Protein AF-A0A660W6W1-F1 (afdb_monomer_lite)

Structure (mmCIF, N/CA/C/O backbone):
data_AF-A0A660W6W1-F1
#
_entry.id   AF-A0A660W6W1-F1
#
loop_
_atom_site.group_PDB
_atom_site.id
_atom_site.type_symbol
_atom_site.label_atom_id
_atom_site.label_alt_id
_atom_site.label_comp_id
_atom_site.label_asym_id
_atom_site.label_entity_id
_atom_site.label_seq_id
_atom_site.pdbx_PDB_ins_code
_atom_site.Cartn_x
_atom_site.Cartn_y
_atom_site.Cartn_z
_atom_site.occupancy
_atom_site.B_iso_or_equiv
_atom_site.auth_seq_id
_atom_site.auth_comp_id
_atom_site.auth_asym_id
_atom_site.auth_atom_id
_atom_site.pdbx_PDB_model_num
ATOM 1 N N . MET A 1 1 ? -11.939 -5.356 22.607 1.00 53.16 1 MET A N 1
ATOM 2 C CA . MET A 1 1 ? -11.081 -4.328 21.978 1.00 53.16 1 MET A CA 1
ATOM 3 C C . MET A 1 1 ? -11.574 -4.125 20.560 1.00 53.16 1 MET A C 1
ATOM 5 O O . MET A 1 1 ? -11.675 -5.109 19.840 1.00 53.16 1 MET A O 1
ATOM 9 N N . SER A 1 2 ? -11.952 -2.904 20.182 1.00 68.12 2 SER A N 1
ATOM 10 C CA . SER A 1 2 ? -12.243 -2.588 18.782 1.00 68.12 2 SER A CA 1
ATOM 11 C C . SER A 1 2 ? -10.934 -2.633 17.994 1.00 68.12 2 SER A C 1
ATOM 13 O O . SER A 1 2 ? -9.939 -2.036 18.404 1.00 68.12 2 SER A O 1
ATOM 15 N N . ASN A 1 3 ? -10.905 -3.394 16.901 1.00 77.06 3 ASN A N 1
ATOM 16 C CA . ASN A 1 3 ? -9.745 -3.432 16.020 1.00 77.06 3 ASN A CA 1
ATOM 17 C C . ASN A 1 3 ? -9.631 -2.071 15.316 1.00 77.06 3 ASN A C 1
ATOM 19 O O . ASN A 1 3 ? -10.555 -1.693 14.602 1.00 77.06 3 ASN A O 1
ATOM 23 N N . SER A 1 4 ? -8.545 -1.330 15.546 1.00 90.62 4 SER A N 1
ATOM 24 C CA . SER A 1 4 ? -8.267 -0.024 14.923 1.00 90.62 4 SER A CA 1
ATOM 25 C C . SER A 1 4 ? -7.258 -0.113 13.772 1.00 90.62 4 SER A C 1
ATOM 27 O O . SER A 1 4 ? -6.817 0.915 13.254 1.00 90.62 4 SER A O 1
ATOM 29 N N . ILE A 1 5 ? -6.881 -1.332 13.375 1.00 95.81 5 ILE A N 1
ATOM 30 C CA . ILE A 1 5 ? -5.870 -1.573 12.349 1.00 95.81 5 ILE A CA 1
ATOM 31 C C . ILE A 1 5 ? -6.480 -1.369 10.961 1.00 95.81 5 ILE A C 1
ATOM 33 O O . ILE A 1 5 ? -7.511 -1.953 10.627 1.00 95.81 5 ILE A O 1
ATOM 37 N N . THR A 1 6 ? -5.800 -0.581 10.132 1.00 96.62 6 THR A N 1
ATOM 38 C CA . THR A 1 6 ? -6.039 -0.535 8.685 1.00 96.62 6 THR A CA 1
ATOM 39 C C . THR A 1 6 ? -5.155 -1.573 8.004 1.00 96.62 6 THR A C 1
ATOM 41 O O . THR A 1 6 ? -3.930 -1.533 8.135 1.00 96.62 6 THR A O 1
ATOM 44 N N . TYR A 1 7 ? -5.762 -2.498 7.263 1.00 97.25 7 TYR A N 1
ATOM 45 C CA . TYR A 1 7 ? -5.026 -3.515 6.511 1.00 97.25 7 TYR A CA 1
ATOM 46 C C . TYR A 1 7 ? -4.893 -3.105 5.048 1.00 97.25 7 TYR A C 1
ATOM 48 O O . TYR A 1 7 ? -5.863 -2.672 4.425 1.00 97.25 7 TYR A O 1
ATOM 56 N N . VAL A 1 8 ? -3.692 -3.266 4.499 1.00 97.62 8 VAL A N 1
ATOM 57 C CA . VAL A 1 8 ? -3.372 -2.981 3.099 1.00 97.62 8 VAL A CA 1
ATOM 58 C C . VAL A 1 8 ? -2.792 -4.238 2.470 1.00 97.62 8 VAL A C 1
ATOM 60 O O . VAL A 1 8 ? -1.631 -4.565 2.691 1.00 97.62 8 VAL A O 1
ATOM 63 N N . ALA A 1 9 ? -3.586 -4.947 1.677 1.00 97.38 9 ALA A N 1
ATOM 64 C CA . ALA A 1 9 ? -3.115 -6.076 0.888 1.00 97.38 9 ALA A CA 1
ATOM 65 C C . ALA A 1 9 ? -2.637 -5.592 -0.485 1.00 97.38 9 ALA A C 1
ATOM 67 O O . ALA A 1 9 ? -3.307 -4.783 -1.131 1.00 97.38 9 ALA A O 1
ATOM 68 N N . MET A 1 10 ? -1.485 -6.085 -0.931 1.00 96.69 10 MET A N 1
ATOM 69 C CA . MET A 1 10 ? -0.912 -5.749 -2.227 1.00 96.69 10 MET A CA 1
ATOM 70 C C . MET A 1 10 ? -0.567 -7.013 -3.008 1.00 96.69 10 MET A C 1
ATOM 72 O O . MET A 1 10 ? 0.232 -7.834 -2.558 1.00 96.69 10 MET A O 1
ATOM 76 N N . ASP A 1 11 ? -1.119 -7.115 -4.210 1.00 95.44 11 ASP A N 1
ATOM 77 C CA . ASP A 1 11 ? -0.668 -8.053 -5.232 1.00 95.44 11 ASP A CA 1
ATOM 78 C C . ASP A 1 11 ? 0.373 -7.346 -6.112 1.00 95.44 11 ASP A C 1
ATOM 80 O O . ASP A 1 11 ? 0.132 -6.272 -6.682 1.00 95.44 11 ASP A O 1
ATOM 84 N N . THR A 1 12 ? 1.587 -7.897 -6.130 1.00 94.19 12 THR A N 1
ATOM 85 C CA . THR A 1 12 ? 2.774 -7.186 -6.605 1.00 94.19 12 THR A CA 1
ATOM 86 C C . THR A 1 12 ? 3.155 -7.602 -8.020 1.00 94.19 12 THR A C 1
ATOM 88 O O . THR A 1 12 ? 3.565 -8.734 -8.255 1.00 94.19 12 THR A O 1
ATOM 91 N N . HIS A 1 13 ? 3.126 -6.659 -8.962 1.00 92.81 13 HIS A N 1
ATOM 92 C CA . HIS A 1 13 ? 3.621 -6.863 -10.3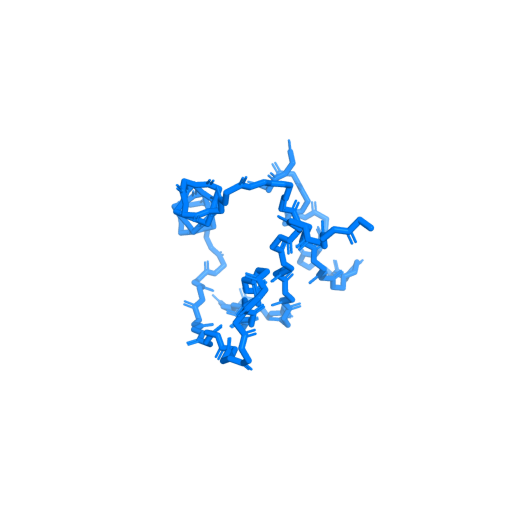21 1.00 92.81 13 HIS A CA 1
ATOM 93 C C . HIS A 1 13 ? 4.698 -5.831 -10.716 1.00 92.81 13 HIS A C 1
ATOM 95 O O . HIS A 1 13 ? 4.822 -4.754 -10.129 1.00 92.81 13 HIS A O 1
ATOM 101 N N . LYS A 1 14 ? 5.524 -6.145 -11.727 1.00 91.94 14 LYS A N 1
ATOM 102 C CA . LYS A 1 14 ? 6.697 -5.320 -12.093 1.00 91.94 14 LYS A CA 1
ATOM 103 C C . LYS A 1 14 ? 6.339 -3.877 -12.460 1.00 91.94 14 LYS A C 1
ATOM 105 O O . LYS A 1 14 ? 7.109 -2.975 -12.146 1.00 91.94 14 LYS A O 1
ATOM 110 N N . LYS A 1 15 ? 5.203 -3.666 -13.131 1.00 94.88 15 LYS A N 1
ATOM 111 C CA . LYS A 1 15 ? 4.756 -2.343 -13.610 1.00 94.88 15 LYS A CA 1
ATOM 112 C C . LYS A 1 15 ? 3.942 -1.579 -12.564 1.00 94.88 15 LYS A C 1
ATOM 114 O O . LYS A 1 15 ? 4.134 -0.379 -12.378 1.00 94.88 15 LYS A O 1
ATOM 119 N N . GLU A 1 16 ? 3.052 -2.279 -11.880 1.00 96.56 16 GLU A N 1
ATOM 120 C CA . GLU A 1 16 ? 2.099 -1.721 -10.927 1.00 96.56 16 GLU A CA 1
ATOM 121 C C . GLU A 1 16 ? 1.692 -2.779 -9.907 1.00 96.56 16 GLU A C 1
ATOM 123 O O . GLU A 1 16 ? 1.970 -3.963 -10.084 1.00 96.56 16 GLU A O 1
ATOM 128 N N . HIS A 1 17 ? 1.084 -2.350 -8.813 1.00 95.81 17 HIS A N 1
ATOM 129 C CA . HIS A 1 17 ? 0.573 -3.226 -7.772 1.00 95.81 17 HIS A CA 1
ATOM 130 C C . HIS A 1 17 ? -0.922 -2.983 -7.621 1.00 95.81 17 HIS A C 1
ATOM 132 O O . HIS A 1 17 ? -1.357 -1.827 -7.591 1.00 95.81 17 HIS A O 1
ATOM 138 N N . ASN A 1 18 ? -1.685 -4.066 -7.515 1.00 97.69 18 ASN A N 1
ATOM 139 C CA . ASN A 1 18 ? -3.083 -4.004 -7.119 1.00 97.69 18 ASN A CA 1
ATOM 140 C C . ASN A 1 18 ? -3.130 -3.874 -5.600 1.00 97.69 18 ASN A C 1
ATOM 142 O O . ASN A 1 18 ? -2.457 -4.625 -4.898 1.00 97.69 18 ASN A O 1
ATOM 146 N N . VAL A 1 19 ? -3.906 -2.922 -5.094 1.00 98.00 19 VAL A N 1
ATOM 147 C CA . VAL A 1 19 ? -4.017 -2.631 -3.665 1.00 98.00 19 VAL A CA 1
ATOM 148 C C . VAL A 1 19 ? -5.466 -2.790 -3.230 1.00 98.00 19 VAL A C 1
ATOM 150 O O . VAL A 1 19 ? -6.373 -2.241 -3.857 1.00 98.00 19 VAL A O 1
ATOM 153 N N . ALA A 1 20 ? -5.668 -3.521 -2.139 1.00 98.25 20 ALA A N 1
ATOM 154 C CA . ALA A 1 20 ? -6.927 -3.626 -1.420 1.00 98.25 20 ALA A CA 1
ATOM 155 C C . ALA A 1 20 ? -6.724 -3.093 0.001 1.00 98.25 20 ALA A C 1
ATOM 157 O O . ALA A 1 20 ? -5.870 -3.580 0.740 1.00 98.25 20 ALA A O 1
ATOM 158 N N . LEU A 1 21 ? -7.498 -2.079 0.370 1.00 97.25 21 LEU A N 1
ATOM 159 C CA . LEU A 1 21 ? -7.409 -1.404 1.655 1.00 97.25 21 LEU A CA 1
ATOM 160 C C . LEU A 1 21 ? -8.711 -1.593 2.426 1.00 97.25 21 LEU A C 1
ATOM 162 O O . LEU A 1 21 ? -9.794 -1.351 1.895 1.00 97.25 21 LEU A O 1
ATOM 166 N N . HIS A 1 22 ? -8.585 -2.005 3.682 1.00 97.00 22 HIS A N 1
ATOM 167 C CA . HIS A 1 22 ? -9.702 -2.231 4.588 1.00 97.00 22 HIS A CA 1
ATOM 168 C C . HIS A 1 22 ? -9.521 -1.392 5.855 1.00 97.00 22 HIS A C 1
ATOM 170 O O . HIS A 1 22 ? -8.584 -1.614 6.631 1.00 97.00 22 HIS A O 1
ATOM 176 N N . TYR A 1 23 ? -10.407 -0.412 6.036 1.00 94.75 23 TYR A N 1
ATOM 177 C CA . TYR A 1 23 ? -10.446 0.430 7.228 1.00 94.75 23 TYR A CA 1
ATOM 178 C C . TYR A 1 23 ? -11.180 -0.278 8.375 1.00 94.75 23 TYR A C 1
ATOM 180 O O . TYR A 1 23 ? -12.126 -1.031 8.138 1.00 94.75 23 TYR A O 1
ATOM 188 N N . PRO A 1 24 ? -10.793 -0.024 9.635 1.00 93.44 24 PRO A N 1
ATOM 189 C CA . PRO A 1 24 ? -11.483 -0.595 10.783 1.00 93.44 24 PRO A CA 1
ATOM 190 C C . PRO A 1 24 ? -12.948 -0.138 10.833 1.00 93.44 24 PRO A C 1
ATOM 192 O O . PRO A 1 24 ? -13.241 1.054 10.750 1.00 93.44 24 PRO A O 1
ATOM 195 N N . GLY A 1 25 ? -13.869 -1.090 11.002 1.00 90.25 25 GLY A N 1
ATOM 196 C CA . GLY A 1 25 ? -15.304 -0.814 11.129 1.00 90.25 25 GLY A CA 1
ATOM 197 C C . GLY A 1 25 ? -16.024 -0.476 9.819 1.00 90.25 25 GLY A C 1
ATOM 198 O O . GLY A 1 25 ? -17.188 -0.090 9.870 1.00 90.25 25 GLY A O 1
ATOM 199 N N . GLN A 1 26 ? -15.364 -0.615 8.666 1.00 90.12 26 GLN A N 1
ATOM 200 C CA . GLN A 1 26 ? -15.995 -0.502 7.351 1.00 90.12 26 GLN A CA 1
ATOM 201 C C . GLN A 1 26 ? -16.097 -1.883 6.704 1.00 90.12 26 GLN A C 1
ATOM 203 O O . GLN A 1 26 ? -15.138 -2.641 6.745 1.00 90.12 26 GLN A O 1
ATOM 208 N N . GLU A 1 27 ? -17.236 -2.206 6.090 1.00 89.62 27 GLU A N 1
ATOM 209 C CA . GLU A 1 27 ? -17.380 -3.446 5.306 1.00 89.62 27 GLU A CA 1
ATOM 210 C C . GLU A 1 27 ? -16.772 -3.317 3.901 1.00 89.62 27 GLU A C 1
ATOM 212 O O . GLU A 1 27 ? -16.399 -4.307 3.271 1.00 89.62 27 GLU A O 1
ATOM 217 N N . GLU A 1 28 ? -16.665 -2.087 3.395 1.00 94.38 28 GLU A N 1
ATOM 218 C CA . GLU A 1 28 ? -16.187 -1.827 2.045 1.00 94.38 28 GLU A CA 1
ATOM 219 C C . GLU A 1 28 ? -14.658 -1.937 1.946 1.00 94.38 28 GLU A C 1
ATOM 221 O O . GLU A 1 28 ? -13.905 -1.378 2.746 1.00 94.38 28 GLU A O 1
ATOM 226 N N . ILE A 1 29 ? -14.193 -2.631 0.904 1.00 96.44 29 ILE A N 1
ATOM 227 C CA . ILE A 1 29 ? -12.776 -2.710 0.547 1.00 96.44 29 ILE A CA 1
ATOM 228 C C . ILE A 1 29 ? -12.492 -1.696 -0.556 1.00 96.44 29 ILE A C 1
ATOM 230 O O . ILE A 1 29 ? -12.956 -1.847 -1.688 1.00 96.44 29 ILE A O 1
ATOM 234 N N . VAL A 1 30 ? -11.640 -0.719 -0.260 1.00 96.88 30 VAL A N 1
ATOM 235 C CA . VAL A 1 30 ? -11.171 0.247 -1.254 1.00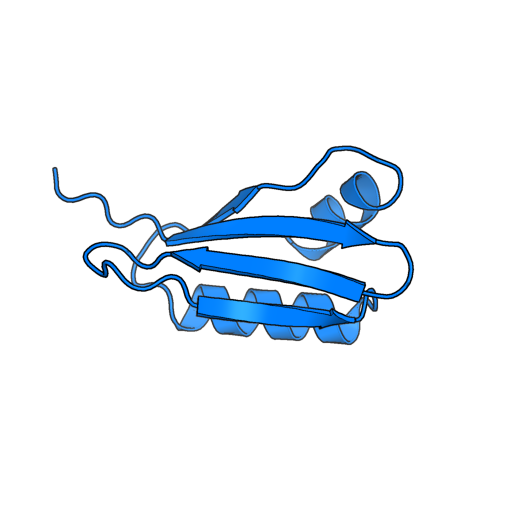 96.88 30 VAL A CA 1
ATOM 236 C C . VAL A 1 30 ?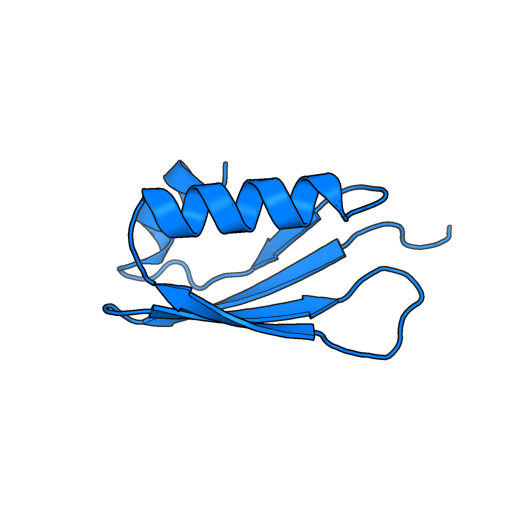 -10.119 -0.421 -2.136 1.00 96.88 30 VAL A C 1
ATOM 238 O O . VAL A 1 30 ? -9.085 -0.876 -1.646 1.00 96.88 30 VAL A O 1
ATOM 241 N N . ARG A 1 31 ? -10.360 -0.466 -3.450 1.00 98.06 31 ARG A N 1
ATOM 242 C CA . ARG A 1 31 ? -9.449 -1.079 -4.430 1.00 98.06 31 ARG A CA 1
ATOM 243 C C . ARG A 1 31 ? -8.888 -0.042 -5.389 1.00 98.06 31 ARG A C 1
ATOM 245 O O . ARG A 1 31 ? -9.629 0.789 -5.906 1.00 98.06 31 ARG A O 1
ATOM 252 N N . PHE A 1 32 ? -7.585 -0.094 -5.641 1.00 98.06 32 PHE A N 1
ATOM 253 C CA . PHE A 1 32 ? -6.919 0.772 -6.616 1.00 98.06 32 PHE A CA 1
ATOM 254 C C . PHE A 1 32 ? -5.580 0.179 -7.063 1.00 98.06 32 PHE A C 1
ATOM 256 O O . PHE A 1 32 ? -5.082 -0.775 -6.470 1.00 98.06 32 PHE A O 1
ATOM 263 N N . THR A 1 33 ? -4.977 0.763 -8.098 1.00 98.19 33 THR A N 1
ATOM 264 C CA . THR A 1 33 ? -3.630 0.405 -8.553 1.00 98.19 33 THR A CA 1
ATOM 265 C C . THR A 1 33 ? -2.620 1.497 -8.219 1.00 98.19 33 THR A C 1
ATOM 267 O O . THR A 1 33 ? -2.942 2.686 -8.155 1.00 98.19 33 THR A O 1
ATOM 270 N N . VAL A 1 34 ? -1.368 1.098 -7.998 1.00 97.75 34 VAL A N 1
ATOM 271 C CA . VAL A 1 34 ? -0.242 2.018 -7.799 1.00 97.75 34 VAL A CA 1
ATOM 272 C C . VAL A 1 34 ? 0.923 1.607 -8.688 1.00 97.75 34 VAL A C 1
ATOM 274 O O . VAL A 1 34 ? 1.302 0.440 -8.734 1.00 97.75 34 VAL A O 1
ATOM 277 N N . ARG A 1 35 ? 1.525 2.560 -9.405 1.00 97.88 35 ARG A N 1
ATOM 278 C CA . ARG A 1 35 ? 2.708 2.268 -10.229 1.00 97.88 35 ARG A CA 1
ATOM 279 C C . ARG A 1 35 ? 3.879 1.853 -9.343 1.00 97.88 35 ARG A C 1
ATOM 281 O O . ARG A 1 35 ? 4.126 2.486 -8.316 1.00 97.88 35 ARG A O 1
ATOM 288 N N . ASN A 1 36 ? 4.666 0.876 -9.791 1.00 95.50 36 ASN A N 1
ATOM 289 C CA . ASN A 1 36 ? 5.872 0.424 -9.094 1.00 95.50 36 ASN A CA 1
ATOM 290 C C . ASN A 1 36 ? 7.038 1.413 -9.290 1.00 95.50 36 ASN A C 1
ATOM 292 O O . ASN A 1 36 ? 8.071 1.122 -9.891 1.00 95.50 36 ASN A O 1
ATOM 296 N N . THR A 1 37 ? 6.860 2.630 -8.787 1.00 96.75 37 THR A N 1
ATOM 297 C CA . THR A 1 37 ? 7.877 3.683 -8.761 1.00 96.75 37 THR A CA 1
ATOM 298 C C . THR A 1 37 ? 8.018 4.188 -7.334 1.00 96.75 37 THR A C 1
ATOM 300 O O . THR A 1 37 ? 7.036 4.249 -6.599 1.00 96.75 37 THR A O 1
ATOM 303 N N . ALA A 1 38 ? 9.224 4.587 -6.926 1.00 95.94 38 ALA A N 1
ATOM 304 C CA . ALA A 1 38 ? 9.455 5.058 -5.558 1.00 95.94 38 ALA A CA 1
ATOM 305 C C . ALA A 1 38 ? 8.526 6.227 -5.173 1.00 95.94 38 ALA A C 1
ATOM 307 O O . ALA A 1 38 ? 7.986 6.253 -4.071 1.00 95.94 38 ALA A O 1
ATOM 308 N N . LYS A 1 39 ? 8.288 7.154 -6.112 1.00 97.56 39 LYS A N 1
ATOM 309 C CA . LYS A 1 39 ? 7.415 8.317 -5.920 1.00 97.56 39 LYS A CA 1
ATOM 310 C C . LYS A 1 39 ? 5.962 7.922 -5.644 1.00 97.56 39 LYS A C 1
ATOM 312 O O . LYS A 1 39 ? 5.380 8.411 -4.679 1.00 97.56 39 LYS A O 1
ATOM 317 N N . GLU A 1 40 ? 5.381 7.056 -6.475 1.00 98.12 40 GLU A N 1
ATOM 318 C CA . GLU A 1 40 ? 3.970 6.672 -6.336 1.00 98.12 40 GLU A CA 1
ATOM 319 C C . GLU A 1 40 ? 3.735 5.786 -5.108 1.00 98.12 40 GLU A C 1
ATOM 321 O O . GLU A 1 40 ? 2.752 5.996 -4.401 1.00 98.12 40 GLU A O 1
ATOM 326 N N . ILE A 1 41 ? 4.671 4.885 -4.780 1.00 97.25 41 ILE A N 1
ATOM 327 C CA . ILE A 1 41 ? 4.606 4.091 -3.542 1.00 97.25 41 ILE A CA 1
ATOM 328 C C . ILE A 1 41 ? 4.666 5.003 -2.313 1.00 97.25 41 ILE A C 1
ATOM 330 O O . ILE A 1 41 ? 3.780 4.933 -1.470 1.00 97.25 41 ILE A O 1
ATOM 334 N N . ALA A 1 42 ? 5.622 5.936 -2.244 1.00 97.06 42 ALA A N 1
ATOM 335 C CA . ALA A 1 42 ? 5.722 6.866 -1.116 1.00 97.06 42 ALA A CA 1
ATOM 336 C C . ALA A 1 42 ? 4.475 7.757 -0.973 1.00 97.06 42 ALA A C 1
ATOM 338 O O . ALA A 1 42 ? 4.024 8.039 0.139 1.00 97.06 42 ALA A O 1
ATOM 339 N N . LYS A 1 43 ? 3.898 8.205 -2.096 1.00 97.88 43 LYS A N 1
ATOM 340 C CA . LYS A 1 43 ? 2.652 8.983 -2.110 1.00 97.88 43 LYS A CA 1
ATOM 341 C C . LYS A 1 43 ? 1.474 8.160 -1.583 1.00 97.88 43 LYS A C 1
ATOM 343 O O . LYS A 1 43 ? 0.699 8.677 -0.780 1.00 97.88 43 LYS A O 1
ATOM 348 N N . MET A 1 44 ? 1.353 6.906 -2.016 1.00 97.50 44 MET A N 1
ATOM 349 C CA . MET A 1 44 ? 0.328 5.974 -1.549 1.00 97.50 44 MET A CA 1
ATOM 350 C C . MET A 1 44 ? 0.469 5.720 -0.046 1.00 97.50 44 MET A C 1
ATOM 352 O O . MET A 1 44 ? -0.480 5.982 0.688 1.00 97.50 44 MET A O 1
ATOM 356 N N . THR A 1 45 ? 1.661 5.351 0.431 1.00 96.88 45 THR A N 1
ATOM 357 C CA . THR A 1 45 ? 1.916 5.075 1.852 1.00 96.88 45 THR A CA 1
ATOM 358 C C . THR A 1 45 ? 1.567 6.276 2.732 1.00 96.88 45 THR A C 1
ATOM 360 O O . THR A 1 45 ? 0.809 6.140 3.690 1.00 96.88 45 THR A O 1
ATOM 363 N N . LYS A 1 46 ? 2.015 7.487 2.365 1.00 96.81 46 LYS A N 1
ATOM 364 C CA . LYS A 1 46 ? 1.669 8.723 3.095 1.00 96.81 46 LYS A CA 1
ATOM 365 C C . LYS A 1 46 ? 0.165 8.982 3.134 1.00 96.81 46 LYS A C 1
ATOM 367 O O . LYS A 1 46 ? -0.347 9.433 4.155 1.00 96.81 46 LYS A O 1
ATOM 372 N N . LYS A 1 47 ? -0.542 8.724 2.028 1.00 96.69 47 LYS A N 1
ATOM 373 C CA . LYS A 1 47 ? -1.997 8.894 1.957 1.00 96.69 47 LYS A CA 1
ATOM 374 C C . LYS A 1 47 ? -2.703 7.921 2.900 1.00 96.69 47 LYS A C 1
ATOM 376 O O . LYS A 1 47 ? -3.548 8.367 3.665 1.00 96.69 47 LYS A O 1
ATOM 381 N N . VAL A 1 48 ? -2.330 6.640 2.872 1.00 95.88 48 VAL A N 1
ATOM 382 C CA . VAL A 1 48 ? -2.940 5.613 3.728 1.00 95.88 48 VAL A CA 1
ATOM 383 C C . VAL A 1 48 ? -2.696 5.910 5.203 1.00 95.88 48 VAL A C 1
ATOM 385 O O . VAL A 1 48 ? -3.650 5.947 5.969 1.00 95.88 48 VAL A O 1
ATOM 388 N N . ILE A 1 49 ? -1.453 6.212 5.593 1.00 95.19 49 ILE A N 1
ATOM 389 C CA . ILE A 1 49 ? -1.113 6.539 6.988 1.00 95.19 49 ILE A CA 1
ATOM 390 C C . ILE A 1 49 ? -1.893 7.764 7.475 1.00 95.19 49 ILE A C 1
ATOM 392 O O . ILE A 1 49 ? -2.379 7.772 8.597 1.00 95.19 49 ILE A O 1
ATOM 396 N N . LYS A 1 50 ? -2.057 8.793 6.632 1.00 95.19 50 LYS A N 1
ATOM 397 C CA . LYS A 1 50 ? -2.834 9.989 6.989 1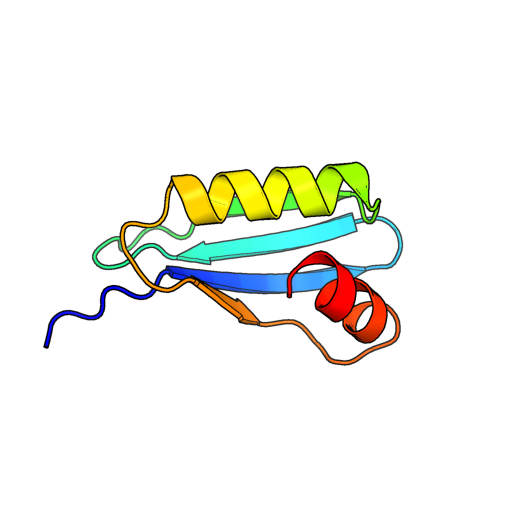.00 95.19 50 LYS A CA 1
ATOM 398 C C . LYS A 1 50 ? -4.332 9.700 7.156 1.00 95.19 50 LYS A C 1
ATOM 400 O O . LYS A 1 50 ? -4.995 10.400 7.914 1.00 95.19 50 LYS A O 1
ATOM 405 N N . GLN A 1 51 ? -4.873 8.748 6.398 1.00 93.38 51 GLN A N 1
ATOM 406 C CA . GLN A 1 51 ? -6.294 8.382 6.434 1.00 93.38 51 GLN A CA 1
ATOM 407 C C . GLN A 1 51 ? -6.613 7.360 7.530 1.00 93.38 51 GLN A C 1
ATOM 409 O O . GLN A 1 51 ? -7.746 7.302 7.997 1.00 93.38 51 GLN A O 1
ATOM 414 N N . ALA A 1 52 ? -5.633 6.561 7.946 1.00 92.31 52 ALA A N 1
ATOM 415 C CA . ALA A 1 52 ? -5.795 5.601 9.020 1.00 92.31 52 ALA A CA 1
ATOM 416 C C . ALA A 1 52 ? -5.902 6.308 10.380 1.00 92.31 52 ALA A C 1
ATOM 418 O O . ALA A 1 52 ? -5.116 7.192 10.710 1.00 92.31 52 ALA A O 1
ATOM 419 N N . HIS A 1 53 ? -6.857 5.877 11.203 1.00 86.56 53 HIS A N 1
ATOM 420 C CA . HIS A 1 53 ? -7.030 6.366 12.578 1.00 86.56 53 HIS A CA 1
ATOM 421 C C . HIS A 1 53 ? -6.191 5.577 13.604 1.00 86.56 53 HIS A C 1
ATOM 423 O O . HIS A 1 53 ? -6.373 5.732 14.810 1.00 86.56 53 HIS A O 1
ATOM 429 N N . GLY A 1 54 ? -5.302 4.697 13.140 1.00 90.75 54 GLY A N 1
ATOM 430 C CA . GLY A 1 54 ? -4.556 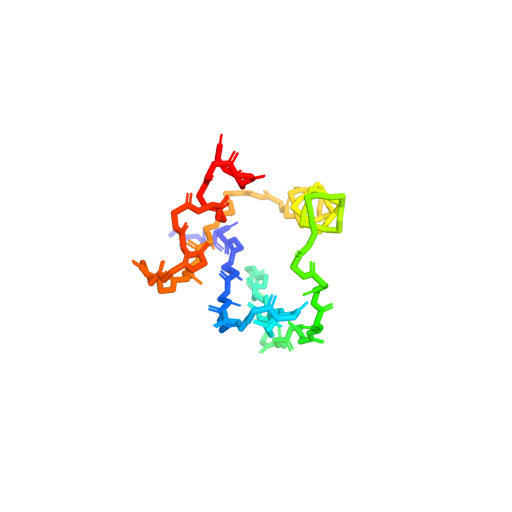3.759 13.971 1.00 90.75 54 GLY A CA 1
ATOM 431 C C . GLY A 1 54 ? -3.399 3.107 13.218 1.00 90.75 54 GLY A C 1
ATOM 432 O O . GLY A 1 54 ? -2.880 3.658 12.248 1.00 90.75 54 GLY A O 1
ATOM 433 N N . GLU A 1 55 ? -2.989 1.928 13.682 1.00 94.75 55 GLU A N 1
ATOM 434 C CA . GLU A 1 55 ? -1.909 1.153 13.066 1.00 94.75 55 GLU A CA 1
ATOM 435 C C . GLU A 1 55 ? -2.254 0.772 11.614 1.00 94.75 55 GLU A C 1
ATOM 437 O O . GLU A 1 55 ? -3.395 0.432 11.296 1.00 94.75 55 GLU A O 1
ATOM 442 N N . VAL A 1 56 ? -1.253 0.797 10.731 1.00 96.69 56 VAL A N 1
ATOM 443 C CA . VAL A 1 56 ? -1.382 0.348 9.340 1.00 96.69 56 VAL A CA 1
ATOM 444 C C . VAL A 1 56 ? -0.508 -0.879 9.132 1.00 96.69 56 VAL A C 1
ATOM 446 O O . VAL A 1 56 ? 0.694 -0.827 9.385 1.00 96.69 56 VAL A O 1
ATOM 449 N N . LYS A 1 57 ? -1.094 -1.969 8.629 1.00 96.88 57 LYS A N 1
ATOM 450 C CA . LYS A 1 57 ? -0.367 -3.200 8.294 1.00 96.88 57 LYS A CA 1
ATOM 451 C C . LYS A 1 57 ? -0.405 -3.455 6.799 1.00 96.88 57 LYS A C 1
ATOM 453 O O . LYS A 1 57 ? -1.473 -3.667 6.228 1.00 96.88 57 LYS A O 1
ATOM 458 N N . PHE A 1 58 ? 0.774 -3.457 6.185 1.00 96.62 58 PHE A N 1
ATOM 459 C CA . PHE A 1 58 ? 0.952 -3.822 4.786 1.00 96.62 58 PHE A CA 1
ATOM 460 C C . PHE A 1 58 ? 1.226 -5.323 4.659 1.00 96.62 58 PHE A C 1
ATOM 462 O O . PHE A 1 58 ? 2.078 -5.873 5.353 1.00 96.62 58 PHE A O 1
ATOM 469 N N . CYS A 1 59 ? 0.510 -5.976 3.749 1.00 95.56 59 CYS A N 1
ATOM 470 C CA . CYS A 1 59 ? 0.642 -7.386 3.415 1.00 95.56 59 CYS A CA 1
ATOM 471 C C . CYS A 1 59 ? 0.966 -7.499 1.925 1.00 95.56 59 CYS A C 1
ATOM 473 O O . CYS A 1 59 ? 0.175 -7.085 1.082 1.00 95.56 59 CYS A O 1
ATOM 475 N N . TYR A 1 60 ? 2.130 -8.048 1.600 1.00 94.19 60 TYR A N 1
ATOM 476 C CA . TYR A 1 60 ? 2.600 -8.241 0.231 1.00 94.19 60 TYR A CA 1
ATOM 477 C C . TYR A 1 60 ? 3.496 -9.476 0.172 1.00 94.19 60 TYR A C 1
ATOM 479 O O . TYR A 1 60 ? 4.114 -9.852 1.170 1.00 94.19 60 TYR A O 1
ATOM 487 N N . GLU A 1 61 ? 3.581 -10.112 -0.993 1.00 86.25 61 GLU A N 1
ATOM 488 C CA . GLU A 1 61 ? 4.473 -11.255 -1.168 1.00 86.25 61 GLU A CA 1
ATOM 489 C C . GLU A 1 61 ? 5.943 -10.829 -1.076 1.00 86.25 61 GLU A C 1
ATOM 491 O O . GLU A 1 61 ? 6.370 -9.828 -1.661 1.00 86.25 61 GLU A O 1
ATOM 496 N N . ALA A 1 62 ? 6.759 -11.640 -0.399 1.00 79.44 62 ALA A N 1
ATOM 497 C CA . ALA A 1 62 ? 8.206 -11.450 -0.286 1.00 79.44 62 ALA A CA 1
ATOM 498 C C . ALA A 1 62 ? 8.970 -11.824 -1.580 1.00 79.44 62 ALA A C 1
ATOM 500 O O . ALA A 1 62 ? 10.110 -12.280 -1.531 1.00 79.44 62 ALA A O 1
ATOM 501 N N . GLY A 1 63 ? 8.338 -11.654 -2.745 1.00 81.38 63 GLY A N 1
ATOM 502 C CA . GLY A 1 63 ? 8.919 -11.929 -4.055 1.00 81.38 63 GLY A CA 1
ATOM 503 C C . GLY A 1 63 ? 9.866 -10.826 -4.539 1.00 81.38 63 GLY A C 1
ATOM 504 O O . GLY A 1 63 ? 10.299 -9.954 -3.786 1.00 81.38 63 GLY A O 1
ATOM 505 N N . VAL A 1 64 ? 10.156 -10.821 -5.843 1.00 84.38 64 VAL A N 1
ATOM 506 C CA . VAL A 1 64 ? 11.137 -9.911 -6.475 1.00 84.38 64 VAL A CA 1
ATOM 507 C C . VAL A 1 64 ? 10.849 -8.429 -6.184 1.00 84.38 64 VAL A C 1
ATOM 509 O O . VAL A 1 64 ? 11.770 -7.633 -6.009 1.00 84.38 64 VAL A O 1
ATOM 512 N N . CYS A 1 65 ? 9.572 -8.045 -6.102 1.00 89.25 65 CYS A N 1
ATOM 513 C CA . CYS A 1 65 ? 9.170 -6.682 -5.750 1.00 89.25 65 CYS A CA 1
ATOM 514 C C . CYS A 1 65 ? 9.115 -6.436 -4.232 1.00 89.25 65 CYS A C 1
ATOM 516 O O . CYS A 1 65 ? 9.302 -5.297 -3.803 1.00 89.25 65 CYS A O 1
ATOM 518 N N . GLY A 1 66 ? 8.909 -7.480 -3.423 1.00 88.69 66 GLY A N 1
ATOM 519 C CA . GLY A 1 66 ? 8.676 -7.398 -1.979 1.00 88.69 66 GLY A CA 1
ATOM 520 C C . GLY A 1 66 ? 9.839 -6.785 -1.200 1.00 88.69 66 GLY A C 1
ATOM 521 O O . GLY A 1 66 ? 9.622 -5.921 -0.356 1.00 88.69 66 GLY A O 1
ATOM 522 N N . PHE A 1 67 ? 11.087 -7.141 -1.532 1.00 90.06 67 PHE A N 1
ATOM 523 C CA . PHE A 1 67 ? 12.268 -6.568 -0.865 1.00 90.06 67 PHE A CA 1
ATOM 524 C C . PHE A 1 67 ? 12.355 -5.043 -1.026 1.00 90.06 67 PHE A C 1
ATOM 526 O O . PHE A 1 67 ? 12.639 -4.312 -0.076 1.00 90.06 67 PHE A O 1
ATOM 533 N N . VAL A 1 68 ? 12.097 -4.548 -2.239 1.00 91.62 68 VAL A N 1
ATOM 534 C CA . VAL A 1 68 ? 12.128 -3.110 -2.535 1.00 91.62 68 VAL A CA 1
ATOM 535 C C . VAL A 1 68 ? 10.906 -2.407 -1.946 1.00 91.62 68 VAL A C 1
ATOM 537 O O . VAL A 1 68 ? 11.036 -1.277 -1.480 1.00 91.62 68 VAL A O 1
ATOM 540 N N . LEU A 1 69 ? 9.739 -3.060 -1.949 1.00 93.19 69 LEU A N 1
ATOM 541 C CA . LEU A 1 69 ? 8.525 -2.542 -1.318 1.00 93.19 69 LEU A CA 1
ATOM 542 C C . LEU A 1 69 ? 8.720 -2.330 0.177 1.00 93.19 69 LEU A C 1
ATOM 544 O O . LEU A 1 69 ? 8.441 -1.230 0.646 1.00 93.19 69 LEU A O 1
ATOM 548 N N . LYS A 1 70 ? 9.297 -3.310 0.883 1.00 92.81 70 LYS A N 1
ATOM 549 C CA . LYS A 1 70 ? 9.605 -3.196 2.310 1.00 92.81 70 LYS A CA 1
ATOM 550 C C . LYS A 1 70 ? 10.367 -1.915 2.618 1.00 92.81 70 LYS A C 1
ATOM 552 O O . LYS A 1 70 ? 9.877 -1.083 3.358 1.00 92.81 70 LYS A O 1
ATOM 557 N N . ARG A 1 71 ? 11.493 -1.686 1.938 1.00 92.50 71 ARG A N 1
ATOM 558 C CA . ARG A 1 71 ? 12.349 -0.497 2.135 1.00 92.50 71 ARG A CA 1
ATOM 559 C C . ARG A 1 71 ? 11.704 0.842 1.759 1.00 92.50 71 ARG A C 1
ATOM 561 O O . ARG A 1 71 ? 12.296 1.888 2.000 1.00 92.50 71 ARG A O 1
ATOM 568 N N . ARG A 1 72 ? 10.591 0.821 1.024 1.00 93.31 72 ARG A N 1
ATOM 569 C CA . ARG A 1 72 ? 9.855 2.027 0.611 1.00 93.31 72 ARG A CA 1
ATOM 570 C C . ARG A 1 72 ? 8.650 2.301 1.508 1.00 93.31 72 ARG A C 1
ATOM 572 O O . ARG A 1 72 ? 8.151 3.424 1.489 1.00 93.31 72 ARG A O 1
ATOM 579 N N . ILE A 1 73 ? 8.153 1.276 2.194 1.00 93.12 73 ILE A N 1
ATOM 580 C CA .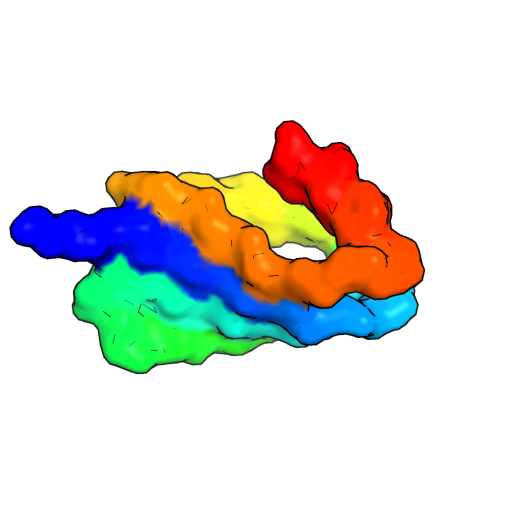 ILE A 1 73 ? 6.970 1.326 3.055 1.00 93.12 73 ILE A CA 1
ATOM 581 C C . ILE A 1 73 ? 7.384 1.481 4.525 1.00 93.12 73 ILE A C 1
ATOM 583 O O . ILE A 1 73 ? 6.752 2.264 5.231 1.00 93.12 73 ILE A O 1
ATOM 587 N N . GLU A 1 74 ? 8.429 0.763 4.943 1.00 86.69 74 GLU A N 1
ATOM 588 C CA . GLU A 1 74 ? 9.020 0.718 6.291 1.00 86.69 74 GLU A CA 1
ATOM 589 C C . GLU A 1 74 ? 10.349 1.481 6.335 1.00 86.69 74 GLU A C 1
ATOM 591 O O . GLU A 1 74 ? 10.557 2.220 7.323 1.00 86.69 74 GLU A O 1
#

Sequence (74 aa):
MSNSITYVAMDTHKKEHNVALHYPGQEEIVRFTVRNTAKEIAKMTKKVIKQAHGEVKFCYEAGVCGFVLKRRIE

Foldseek 3Di:
DQDQEKEWEWEDDQFKIWIWIDGGPDPDTDIDIFGLDLVRLLVVLVVVVVPRPDHYHYHYDCDPSNVVSVVSND

Radius of gyration: 12.08 Å; chains: 1; bounding box: 30×22×36 Å

pLDDT: mean 93.06, std 7.09, range [53.16, 98.25]

Secondary structure (DSSP, 8-state):
----PEEEEEEE-SSEEEEEEE-TT--PEEEEEEESSHHHHHHHHHHHHHH-SS-EEEEE-SSTTHHHHHHHH-